Protein AF-A0AAU7Q7S4-F1 (afdb_monomer_lite)

Organism: NCBI:txid3157919

Foldseek 3Di:
DKDKDKDWDWDAFVPRPDTDTFFIKIFIDDPQRTPWIWTDGDPVLVVDVRRDDPDCPQDNPPPDDDPPPDTRTRDDDVPPHDDD

Radius of gyration: 13.72 Å; chains: 1; bounding box: 31×21×37 Å

Secondary structure (DSSP, 8-state):
-EEEEEEEEEEEPTT-SSEEEEEEEEEEEETTEEEEEEEEE-HHHHTSTT---S-TTTS--TTS---SS--EEPPS-TTS----

pLDDT: mean 74.02, std 20.09, range [35.38, 95.88]

Structure (mmCIF, N/CA/C/O backbone):
data_AF-A0AAU7Q7S4-F1
#
_entry.id   AF-A0AAU7Q7S4-F1
#
loop_
_atom_site.group_PDB
_atom_site.id
_atom_site.type_symbol
_atom_site.label_atom_id
_atom_site.label_alt_id
_atom_site.label_comp_id
_atom_site.label_asym_id
_atom_site.label_entity_id
_atom_site.label_seq_id
_atom_site.pdbx_PDB_ins_code
_atom_site.Cartn_x
_atom_site.Cartn_y
_atom_site.Cartn_z
_atom_site.occupancy
_atom_site.B_iso_or_equiv
_atom_site.auth_seq_id
_atom_site.auth_comp_id
_atom_site.auth_asym_id
_atom_site.auth_atom_id
_atom_site.pdbx_PDB_model_num
ATOM 1 N N . MET A 1 1 ? -9.947 7.608 22.833 1.00 80.19 1 MET A N 1
ATOM 2 C CA . MET A 1 1 ? -9.145 8.747 22.320 1.00 80.19 1 MET A CA 1
ATOM 3 C C . MET A 1 1 ? -8.706 8.369 20.927 1.00 80.19 1 MET A C 1
ATOM 5 O O . MET A 1 1 ? -8.087 7.322 20.783 1.00 80.19 1 MET A O 1
ATOM 9 N N . THR A 1 2 ? -9.073 9.169 19.931 1.00 88.00 2 THR A N 1
ATOM 10 C CA . THR A 1 2 ? -8.715 8.921 18.533 1.00 88.00 2 THR A CA 1
ATOM 11 C C . THR A 1 2 ? -7.353 9.537 18.215 1.00 88.00 2 THR A C 1
ATOM 13 O O . THR A 1 2 ? -7.109 10.688 18.582 1.00 88.00 2 THR A O 1
ATOM 16 N N . SER A 1 3 ? -6.481 8.787 17.544 1.00 92.94 3 SER A N 1
ATOM 17 C CA . SER A 1 3 ? -5.156 9.224 17.091 1.00 92.94 3 SER A CA 1
ATOM 18 C C . SER A 1 3 ? -5.028 9.029 15.584 1.00 92.94 3 SER A C 1
ATOM 20 O O . SER A 1 3 ? -5.465 8.010 15.054 1.00 92.94 3 SER A O 1
ATOM 22 N N . GLU A 1 4 ? -4.416 9.992 14.897 1.00 92.44 4 GLU A N 1
ATOM 23 C CA . GLU A 1 4 ? -4.107 9.901 13.470 1.00 92.44 4 GLU A CA 1
ATOM 24 C C . GLU A 1 4 ? -2.593 9.980 13.265 1.00 92.44 4 GLU A C 1
ATOM 26 O O . GLU A 1 4 ? -1.923 10.879 13.782 1.00 92.44 4 GLU A O 1
ATOM 31 N N . GLN A 1 5 ? -2.048 9.039 12.496 1.00 92.62 5 GLN A N 1
ATOM 32 C CA . GLN A 1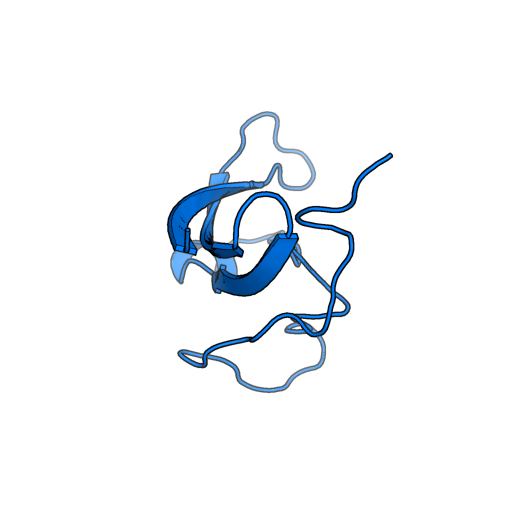 5 ? -0.618 8.939 12.229 1.00 92.62 5 GLN A CA 1
ATOM 33 C C . GLN A 1 5 ? -0.350 8.785 10.733 1.00 92.62 5 GLN A C 1
ATOM 35 O O . GLN A 1 5 ? -1.119 8.175 9.990 1.00 92.62 5 GLN A O 1
ATOM 40 N N . THR A 1 6 ? 0.774 9.340 10.278 1.00 93.94 6 THR A N 1
ATOM 41 C CA . THR A 1 6 ? 1.271 9.148 8.911 1.00 93.94 6 THR A CA 1
ATOM 42 C C . THR A 1 6 ? 2.689 8.598 8.956 1.00 93.94 6 THR A C 1
ATOM 44 O O . THR A 1 6 ? 3.593 9.242 9.487 1.00 93.94 6 THR A O 1
ATOM 47 N N . LEU A 1 7 ? 2.891 7.432 8.349 1.00 94.00 7 LEU A N 1
ATOM 48 C CA . LEU A 1 7 ? 4.165 6.720 8.300 1.00 94.00 7 LEU A CA 1
ATOM 49 C C . LEU A 1 7 ? 4.702 6.661 6.867 1.00 94.00 7 LEU A C 1
ATOM 51 O O . LEU A 1 7 ? 3.939 6.637 5.899 1.00 94.00 7 LEU A O 1
ATOM 55 N N . MET A 1 8 ? 6.026 6.615 6.721 1.00 95.88 8 MET A N 1
ATOM 56 C CA . MET A 1 8 ? 6.677 6.330 5.439 1.00 95.88 8 MET A CA 1
ATOM 57 C C . MET A 1 8 ? 6.930 4.827 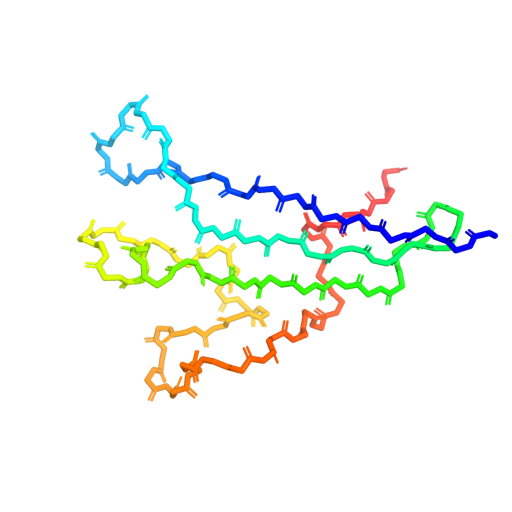5.324 1.00 95.88 8 MET A C 1
ATOM 59 O O . MET A 1 8 ? 7.571 4.240 6.191 1.00 95.88 8 MET A O 1
ATOM 63 N N . VAL A 1 9 ? 6.476 4.216 4.232 1.00 93.06 9 VAL A N 1
ATOM 64 C CA . VAL A 1 9 ? 6.722 2.798 3.947 1.00 93.06 9 VAL A CA 1
ATOM 65 C C . VAL A 1 9 ? 7.905 2.676 3.003 1.00 93.06 9 VAL A C 1
ATOM 67 O O . VAL A 1 9 ? 7.978 3.369 1.985 1.00 93.06 9 VAL A O 1
ATOM 70 N N . HIS A 1 10 ? 8.819 1.770 3.328 1.00 94.75 10 HIS A N 1
ATOM 71 C CA . HIS A 1 10 ? 9.983 1.442 2.517 1.00 94.75 10 HIS A CA 1
ATOM 72 C C . HIS A 1 10 ? 9.915 -0.017 2.067 1.00 94.75 10 HIS A C 1
ATOM 74 O O . HIS A 1 10 ? 9.524 -0.885 2.842 1.00 94.75 10 HIS A O 1
ATOM 80 N N . ALA A 1 11 ? 10.332 -0.287 0.831 1.00 92.06 11 ALA A N 1
ATOM 81 C CA . ALA A 1 11 ? 10.364 -1.630 0.264 1.00 92.06 11 ALA A CA 1
ATOM 82 C C . ALA A 1 11 ? 11.766 -1.985 -0.239 1.00 92.06 11 ALA A C 1
ATOM 84 O O . ALA A 1 11 ? 12.440 -1.162 -0.866 1.00 92.06 11 ALA A O 1
ATOM 85 N N . PHE A 1 12 ? 12.184 -3.224 0.006 1.00 93.94 12 PHE A N 1
ATOM 86 C CA . PHE A 1 12 ? 13.342 -3.823 -0.650 1.00 93.94 12 PHE A CA 1
ATOM 87 C C . PHE A 1 12 ? 12.881 -4.457 -1.958 1.00 93.94 12 PHE A C 1
ATOM 89 O O . PHE A 1 12 ? 11.985 -5.296 -1.966 1.00 93.94 12 PHE A O 1
ATOM 96 N N . LEU A 1 13 ? 13.467 -4.018 -3.069 1.00 91.38 13 LEU A N 1
ATOM 97 C CA . LEU A 1 13 ? 13.135 -4.546 -4.389 1.00 91.38 13 LEU A CA 1
ATOM 98 C C . LEU A 1 13 ? 13.977 -5.789 -4.705 1.00 91.38 13 LEU A C 1
ATOM 100 O O . LEU A 1 13 ? 15.081 -5.913 -4.166 1.00 91.38 13 LEU A O 1
ATOM 104 N N . PRO A 1 14 ? 13.511 -6.681 -5.599 1.00 90.75 14 PRO A N 1
ATOM 105 C CA . PRO A 1 14 ? 14.276 -7.852 -6.013 1.00 90.75 14 PRO A CA 1
ATOM 106 C C . PRO A 1 14 ? 15.706 -7.490 -6.437 1.00 90.75 14 PRO A C 1
ATOM 108 O O . PRO A 1 14 ? 15.918 -6.605 -7.264 1.00 90.75 14 PRO A O 1
ATOM 111 N N . GLY A 1 15 ? 16.694 -8.157 -5.837 1.00 91.56 15 GLY A N 1
ATOM 112 C CA . GLY A 1 15 ? 18.117 -7.913 -6.102 1.00 91.56 15 GLY A CA 1
ATOM 113 C C . GLY A 1 15 ? 18.706 -6.645 -5.465 1.00 91.56 15 GLY A C 1
ATOM 114 O O . GLY A 1 15 ? 19.890 -6.378 -5.656 1.00 91.56 15 GLY A O 1
ATOM 115 N N . SER A 1 16 ? 17.929 -5.871 -4.700 1.00 91.38 16 SER A N 1
ATOM 116 C CA . SER A 1 16 ? 18.415 -4.687 -3.983 1.00 91.38 16 SER A CA 1
ATOM 117 C C . SER A 1 16 ? 18.763 -5.003 -2.529 1.00 91.38 16 SER A C 1
ATOM 119 O O . SER A 1 16 ? 17.988 -5.635 -1.817 1.00 91.38 16 SER A O 1
ATOM 121 N N . THR A 1 17 ? 19.892 -4.475 -2.052 1.00 93.44 17 THR A N 1
ATOM 122 C CA . THR A 1 17 ? 20.282 -4.485 -0.628 1.00 93.44 17 THR A CA 1
ATOM 123 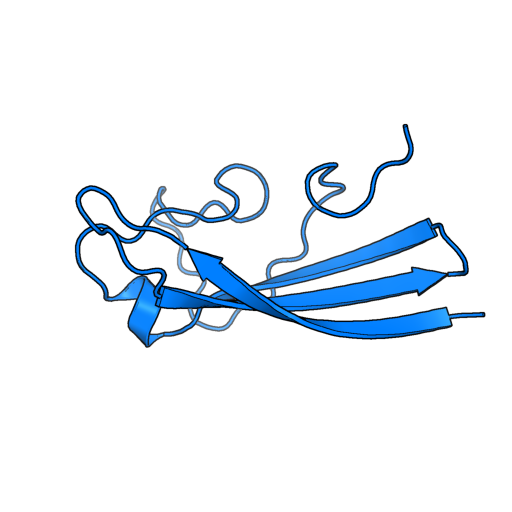C C . THR A 1 17 ? 19.894 -3.203 0.105 1.00 93.44 17 THR A C 1
ATOM 125 O O . THR A 1 17 ? 20.146 -3.073 1.299 1.00 93.44 17 THR A O 1
ATOM 128 N N . GLN A 1 18 ? 19.298 -2.242 -0.604 1.00 95.31 18 GLN A N 1
ATOM 129 C CA . GLN A 1 18 ? 18.825 -0.976 -0.055 1.00 95.31 18 GLN A CA 1
ATOM 130 C C . GLN A 1 18 ? 17.314 -0.869 -0.232 1.00 95.31 18 GLN A C 1
ATOM 132 O O . GLN A 1 18 ? 16.771 -1.227 -1.287 1.00 95.31 18 GLN A O 1
ATOM 137 N N . SER A 1 19 ? 16.642 -0.351 0.792 1.00 94.88 19 SER A N 1
ATOM 138 C CA . SER A 1 19 ? 15.221 -0.051 0.706 1.00 94.88 19 SER A CA 1
ATOM 139 C C . SER A 1 19 ? 14.996 1.253 -0.055 1.00 94.88 19 SER A C 1
ATOM 141 O O . SER A 1 19 ? 15.840 2.152 -0.081 1.00 94.88 19 SER A O 1
ATOM 143 N N . VAL A 1 20 ? 13.834 1.371 -0.687 1.00 95.12 20 VAL A N 1
ATOM 144 C CA . VAL A 1 20 ? 13.396 2.602 -1.344 1.00 95.12 20 VAL A CA 1
ATOM 145 C C . VAL A 1 20 ? 12.030 3.013 -0.806 1.00 95.12 20 VAL A C 1
ATOM 147 O O . VAL A 1 20 ? 11.232 2.139 -0.464 1.00 95.12 20 VAL A O 1
ATOM 150 N N . PRO A 1 21 ? 11.732 4.320 -0.726 1.00 95.25 21 PRO A N 1
ATOM 151 C CA . PRO A 1 21 ? 10.426 4.774 -0.271 1.00 95.25 21 PRO A CA 1
ATOM 152 C C . PRO A 1 21 ? 9.350 4.328 -1.266 1.00 95.25 21 PRO A C 1
ATOM 154 O O . PRO A 1 21 ? 9.419 4.646 -2.457 1.00 95.25 21 PRO A O 1
ATOM 157 N N . ALA A 1 22 ? 8.365 3.593 -0.761 1.00 92.62 22 ALA A N 1
ATOM 158 C CA . ALA A 1 22 ? 7.253 3.055 -1.529 1.00 92.62 22 ALA A CA 1
ATOM 159 C C . ALA A 1 22 ? 6.040 3.983 -1.518 1.00 92.62 22 ALA A C 1
ATOM 161 O O . ALA A 1 22 ? 5.373 4.143 -2.539 1.00 92.62 22 ALA A O 1
ATOM 162 N N . GLY A 1 23 ? 5.771 4.636 -0.387 1.00 89.44 23 GLY A N 1
ATOM 163 C CA . GLY A 1 23 ? 4.589 5.472 -0.218 1.00 89.44 23 GLY A CA 1
ATOM 164 C C . GLY A 1 23 ? 4.343 5.855 1.234 1.00 89.44 23 GLY A C 1
ATOM 165 O O . GLY A 1 23 ? 5.202 5.658 2.093 1.00 89.44 23 GLY A O 1
ATOM 166 N N . LYS A 1 24 ? 3.161 6.404 1.502 1.00 91.88 24 LYS A N 1
ATOM 167 C CA . LYS A 1 24 ? 2.732 6.799 2.847 1.00 91.88 24 LYS A CA 1
ATOM 168 C C . LYS A 1 24 ? 1.581 5.929 3.322 1.00 91.88 24 LYS A C 1
ATOM 170 O O . LYS A 1 24 ? 0.661 5.672 2.550 1.00 91.88 24 LYS A O 1
ATOM 175 N N . LEU A 1 25 ? 1.630 5.529 4.585 1.00 89.50 25 LEU A N 1
ATOM 176 C CA . LEU A 1 25 ? 0.546 4.849 5.279 1.00 89.50 25 LEU A CA 1
ATOM 177 C C . LEU A 1 25 ? -0.103 5.827 6.257 1.00 89.50 25 LEU A C 1
ATOM 179 O O . LEU A 1 25 ? 0.576 6.390 7.112 1.00 89.50 25 LEU A O 1
ATOM 183 N N . HIS A 1 26 ? -1.402 6.025 6.106 1.00 86.00 26 HIS A N 1
ATOM 184 C CA . HIS A 1 26 ? -2.246 6.771 7.028 1.00 86.00 26 HIS A CA 1
ATOM 185 C C . HIS A 1 26 ? -2.975 5.776 7.923 1.00 86.00 26 HIS A C 1
ATOM 187 O O . HIS A 1 26 ? -3.512 4.788 7.415 1.00 86.00 26 HIS A O 1
ATOM 193 N N . ILE A 1 27 ? -2.977 6.034 9.227 1.00 88.38 27 ILE A N 1
ATOM 194 C CA . ILE A 1 27 ? -3.568 5.170 10.249 1.00 88.38 27 ILE A CA 1
ATOM 195 C C . ILE A 1 27 ? -4.454 6.032 11.148 1.00 88.38 27 ILE A C 1
ATOM 197 O O . ILE A 1 27 ? -4.004 7.070 11.634 1.00 88.38 27 ILE A O 1
ATOM 201 N N . LEU A 1 28 ? -5.694 5.592 11.355 1.00 84.75 28 LEU A N 1
ATOM 202 C CA . LEU A 1 28 ? -6.625 6.141 12.334 1.00 84.75 28 LEU A CA 1
ATOM 203 C C . LEU A 1 28 ? -6.916 5.072 13.390 1.00 84.75 28 LEU A C 1
ATOM 205 O O . LEU A 1 28 ? -7.454 4.014 13.067 1.00 84.75 28 LEU A O 1
ATOM 209 N N . GLU A 1 29 ? -6.585 5.367 14.640 1.00 88.75 29 GLU A N 1
ATOM 210 C CA . GLU A 1 29 ? -6.722 4.453 15.778 1.00 88.75 29 GLU A CA 1
ATOM 211 C C . GLU A 1 29 ? -7.670 5.048 16.820 1.00 88.75 29 GLU A C 1
ATOM 213 O O . GLU A 1 29 ? -7.666 6.258 17.056 1.00 88.75 29 GLU A O 1
ATOM 218 N N . GLU A 1 30 ? -8.444 4.200 17.492 1.00 89.75 30 GLU A N 1
ATOM 219 C CA . GLU A 1 30 ? -9.160 4.544 18.717 1.00 89.75 30 GLU A CA 1
ATOM 220 C C . GLU A 1 30 ? -8.640 3.671 19.862 1.00 89.75 30 GLU A C 1
ATOM 222 O O . GLU A 1 30 ? -8.928 2.481 19.950 1.00 89.75 30 GLU A O 1
ATOM 227 N N . GLY A 1 31 ? -7.825 4.255 20.746 1.00 87.88 31 GLY A N 1
ATOM 228 C CA . GLY A 1 31 ? -7.080 3.456 21.721 1.00 87.88 31 GLY A CA 1
ATOM 229 C C . GLY A 1 31 ? -6.089 2.521 21.019 1.00 87.88 31 GLY A C 1
ATOM 230 O O . GLY A 1 31 ? -5.196 3.003 20.330 1.00 87.88 31 GLY A O 1
ATOM 231 N N . SER A 1 32 ? -6.237 1.209 21.216 1.00 81.69 32 SER A N 1
ATOM 232 C CA . SER A 1 32 ? -5.457 0.166 20.527 1.00 81.69 32 SER A CA 1
ATOM 233 C C . SER A 1 32 ? -6.111 -0.348 19.243 1.00 81.69 32 SER A C 1
ATOM 235 O O . SER A 1 32 ? -5.509 -1.161 18.544 1.00 81.69 32 SER A O 1
ATOM 237 N N . ASP A 1 33 ? -7.339 0.079 18.952 1.00 79.62 33 ASP A N 1
ATOM 238 C CA . ASP A 1 33 ? -8.135 -0.501 17.878 1.00 79.62 33 ASP A CA 1
ATOM 239 C C . ASP A 1 33 ? -7.927 0.291 16.588 1.00 79.62 33 ASP A C 1
ATOM 241 O O . ASP A 1 33 ? -8.206 1.495 16.528 1.00 79.62 33 ASP A O 1
ATOM 245 N N . LEU A 1 34 ? -7.460 -0.390 15.537 1.00 78.31 34 LEU A N 1
ATOM 246 C CA . LEU A 1 34 ? -7.353 0.203 14.211 1.00 78.31 34 LEU A CA 1
ATOM 247 C C . LEU A 1 34 ? -8.754 0.431 13.639 1.00 78.31 34 LEU A C 1
ATOM 249 O O . LEU A 1 34 ? -9.484 -0.518 13.372 1.00 78.31 34 LEU A O 1
ATOM 253 N N . GLN A 1 35 ? -9.097 1.690 13.387 1.00 84.56 35 GLN A N 1
ATOM 254 C CA . GLN A 1 35 ? -10.387 2.061 12.807 1.00 84.56 35 GLN A CA 1
ATOM 255 C C . GLN A 1 35 ? -10.321 2.131 11.283 1.00 84.56 35 GLN A C 1
ATOM 257 O O . GLN A 1 35 ? -11.238 1.704 10.587 1.00 84.56 35 GLN A O 1
ATOM 262 N N . ALA A 1 36 ? -9.235 2.688 10.747 1.00 79.88 36 ALA A N 1
ATOM 263 C CA . ALA A 1 36 ? -9.022 2.760 9.310 1.00 79.88 36 ALA A CA 1
ATOM 264 C C . ALA A 1 36 ? -7.537 2.855 8.974 1.00 79.88 36 ALA A C 1
ATOM 266 O O . ALA A 1 36 ? -6.756 3.491 9.685 1.00 79.88 36 ALA A O 1
ATOM 267 N N . SER A 1 37 ? -7.161 2.296 7.826 1.00 81.62 37 SER A N 1
ATOM 268 C CA . SER A 1 37 ? -5.852 2.532 7.235 1.00 81.62 37 SER A CA 1
ATOM 269 C C . SER A 1 37 ? -5.948 2.776 5.733 1.00 81.62 37 SER A C 1
ATOM 271 O O . SER A 1 37 ? -6.859 2.316 5.035 1.00 81.62 37 SER A O 1
ATOM 273 N N . ARG A 1 38 ? -5.006 3.569 5.228 1.00 79.56 38 ARG A N 1
ATOM 274 C CA . ARG A 1 38 ? -4.922 3.913 3.812 1.00 79.56 38 ARG A CA 1
ATOM 275 C C . ARG A 1 38 ? -3.478 4.052 3.387 1.00 79.56 38 ARG A C 1
ATOM 277 O O . ARG A 1 38 ? -2.736 4.866 3.935 1.00 79.56 38 ARG A O 1
ATOM 284 N N . PHE A 1 39 ? -3.108 3.331 2.339 1.00 84.50 39 PHE A N 1
ATOM 285 C CA . PHE A 1 39 ? -1.796 3.459 1.728 1.00 84.50 39 PHE A CA 1
ATOM 286 C C . PHE A 1 39 ? -1.865 4.261 0.430 1.00 84.50 39 PHE A C 1
ATOM 288 O O . PHE A 1 39 ? -2.767 4.092 -0.391 1.00 84.50 39 PHE A O 1
ATOM 295 N N . VAL A 1 40 ? -0.890 5.142 0.234 1.00 83.75 40 VAL A N 1
ATOM 296 C CA . VAL A 1 40 ? -0.740 5.943 -0.980 1.00 83.75 40 VAL A CA 1
ATOM 297 C C . VAL A 1 40 ? 0.649 5.712 -1.548 1.00 83.75 40 VAL A C 1
ATOM 299 O O . VAL A 1 40 ? 1.650 6.139 -0.966 1.00 83.75 40 VAL A O 1
ATOM 302 N N . TYR A 1 41 ? 0.708 5.072 -2.715 1.00 86.50 41 TYR A N 1
ATOM 303 C CA . TYR A 1 41 ? 1.957 4.856 -3.433 1.00 86.50 41 TYR A CA 1
ATOM 304 C C . TYR A 1 41 ? 2.620 6.176 -3.845 1.00 86.50 41 TYR A C 1
ATOM 306 O O . TYR A 1 41 ? 1.982 7.125 -4.307 1.00 86.50 41 TYR A O 1
ATOM 314 N N . GLY A 1 42 ? 3.947 6.212 -3.760 1.00 87.69 42 GLY A N 1
ATOM 315 C CA . GLY A 1 42 ? 4.751 7.263 -4.358 1.00 87.69 42 GLY A CA 1
ATOM 316 C C . GLY A 1 42 ? 4.769 7.128 -5.881 1.00 87.69 42 GLY A C 1
ATOM 317 O O . GLY A 1 42 ? 5.104 6.076 -6.421 1.00 87.69 42 GLY A O 1
ATOM 318 N N . LEU A 1 43 ? 4.512 8.221 -6.602 1.00 84.94 43 LEU A N 1
ATOM 319 C CA . LEU A 1 43 ? 4.501 8.214 -8.075 1.00 84.94 43 LEU A CA 1
ATOM 320 C C . LEU A 1 43 ? 5.827 7.739 -8.695 1.00 84.94 43 LEU A C 1
ATOM 322 O O . LEU A 1 43 ? 5.832 7.133 -9.763 1.00 84.94 43 LEU A O 1
ATOM 326 N N . LYS A 1 44 ? 6.962 8.007 -8.034 1.00 86.31 44 LYS A N 1
ATOM 327 C CA . LYS A 1 44 ? 8.280 7.513 -8.469 1.00 86.31 44 LYS A CA 1
ATOM 328 C C . LYS A 1 44 ? 8.449 6.013 -8.229 1.00 86.31 44 LYS A C 1
ATOM 330 O O . LYS A 1 44 ? 9.174 5.375 -8.982 1.00 86.31 44 LYS A O 1
ATOM 335 N N . TYR A 1 45 ? 7.804 5.471 -7.197 1.00 88.94 45 TYR A N 1
ATOM 336 C CA . TYR A 1 45 ? 7.850 4.049 -6.879 1.00 88.94 45 TYR A CA 1
ATOM 337 C C . TYR A 1 45 ? 7.063 3.237 -7.911 1.00 88.94 45 TYR A C 1
ATOM 339 O O . TYR A 1 45 ? 7.608 2.294 -8.465 1.00 88.94 45 TYR A O 1
ATOM 347 N N . LEU A 1 46 ? 5.857 3.688 -8.282 1.00 84.19 46 LEU A N 1
ATOM 348 C CA . LEU A 1 46 ? 5.038 3.043 -9.324 1.00 84.19 46 LEU A CA 1
ATOM 349 C C . LEU A 1 46 ? 5.722 2.969 -10.696 1.00 84.19 46 LEU A C 1
ATOM 351 O O . LEU A 1 46 ? 5.426 2.088 -11.492 1.00 84.19 46 LEU A O 1
ATOM 355 N N . LYS A 1 47 ? 6.633 3.902 -10.989 1.00 84.00 47 LYS A N 1
ATOM 356 C CA . LYS A 1 47 ? 7.397 3.934 -12.247 1.00 84.00 47 LYS A CA 1
ATOM 357 C C . LYS A 1 47 ? 8.710 3.150 -12.177 1.00 84.00 47 LYS A C 1
ATOM 359 O O . LYS A 1 47 ? 9.473 3.156 -13.142 1.00 84.00 47 LYS A O 1
ATOM 364 N N . ARG A 1 48 ? 9.038 2.556 -11.029 1.00 86.81 48 ARG A N 1
ATOM 365 C CA . ARG A 1 48 ? 10.333 1.921 -10.801 1.00 86.81 48 ARG A CA 1
ATOM 366 C C . ARG A 1 48 ? 10.335 0.512 -11.382 1.00 86.81 48 ARG A C 1
ATOM 368 O O . ARG A 1 48 ? 9.395 -0.249 -11.185 1.00 86.81 48 ARG A O 1
ATOM 375 N N . ASN A 1 49 ? 11.416 0.157 -12.073 1.00 85.75 49 ASN A N 1
ATOM 376 C CA . ASN A 1 49 ? 11.592 -1.211 -12.544 1.00 85.75 49 ASN A CA 1
ATOM 377 C C . ASN A 1 49 ? 11.701 -2.161 -11.338 1.00 85.75 49 ASN A C 1
ATOM 379 O O . ASN A 1 49 ? 12.433 -1.867 -10.390 1.00 85.75 49 ASN A O 1
ATOM 383 N N . GLY A 1 50 ? 10.944 -3.257 -11.369 1.00 85.69 50 GLY A N 1
ATOM 384 C CA . GLY A 1 50 ? 10.859 -4.215 -10.268 1.00 85.69 50 GLY A CA 1
ATOM 385 C C . GLY A 1 50 ? 10.096 -3.710 -9.042 1.00 85.69 50 GLY A C 1
ATOM 386 O O . GLY A 1 50 ? 10.279 -4.275 -7.966 1.00 85.69 50 GLY A O 1
ATOM 387 N N . ALA A 1 51 ? 9.283 -2.650 -9.165 1.00 87.88 51 ALA A N 1
ATOM 388 C CA . ALA A 1 51 ? 8.347 -2.271 -8.110 1.00 87.88 51 ALA A CA 1
ATOM 389 C C . ALA A 1 51 ? 7.403 -3.440 -7.800 1.00 87.88 51 ALA A C 1
ATOM 391 O O . ALA A 1 51 ? 6.879 -4.077 -8.714 1.00 87.88 51 ALA A O 1
ATOM 392 N N . ILE A 1 52 ? 7.203 -3.705 -6.511 1.00 87.38 52 ILE A N 1
ATOM 393 C CA . ILE A 1 52 ? 6.293 -4.741 -6.024 1.00 87.38 52 ILE A CA 1
ATOM 394 C C . ILE A 1 52 ? 5.045 -4.083 -5.441 1.00 87.38 52 ILE A C 1
ATOM 396 O O . ILE A 1 52 ? 5.098 -2.947 -4.963 1.00 87.38 52 ILE A O 1
ATOM 400 N N . GLU A 1 53 ? 3.919 -4.787 -5.470 1.00 83.38 53 GLU A N 1
ATOM 401 C CA . GLU A 1 53 ? 2.740 -4.352 -4.724 1.00 83.38 53 GLU A CA 1
ATOM 402 C C . GLU A 1 53 ? 2.980 -4.499 -3.228 1.00 83.38 53 GLU A C 1
ATOM 404 O O . GLU A 1 53 ? 3.479 -5.524 -2.767 1.00 83.38 53 GLU A O 1
ATOM 409 N N . ILE A 1 54 ? 2.625 -3.459 -2.476 1.00 82.38 54 ILE A N 1
ATOM 410 C CA . ILE A 1 54 ? 2.730 -3.459 -1.014 1.00 82.38 54 ILE A CA 1
ATOM 411 C C . ILE A 1 54 ? 1.577 -4.247 -0.389 1.00 82.38 54 ILE A C 1
ATOM 413 O O . ILE A 1 54 ? 1.781 -4.934 0.604 1.00 82.38 54 ILE A O 1
ATOM 417 N N . ASP A 1 55 ? 0.391 -4.187 -0.993 1.00 72.25 55 ASP A N 1
ATOM 418 C CA . ASP A 1 55 ? -0.742 -5.037 -0.636 1.00 72.25 55 ASP A CA 1
ATOM 419 C C . ASP A 1 55 ? -1.452 -5.483 -1.925 1.00 72.25 55 ASP A C 1
ATOM 421 O O . ASP A 1 55 ? -2.219 -4.717 -2.511 1.00 72.25 55 ASP A O 1
ATOM 425 N N . PRO A 1 56 ? -1.168 -6.700 -2.412 1.00 61.28 56 PRO A N 1
ATOM 426 C CA . PRO A 1 56 ? -1.748 -7.207 -3.652 1.00 61.28 56 PRO A CA 1
ATOM 427 C C . PRO A 1 56 ? -3.244 -7.541 -3.531 1.00 61.28 56 PRO A C 1
ATOM 429 O O . PRO A 1 56 ? -3.911 -7.709 -4.549 1.00 61.28 56 PRO A O 1
ATOM 432 N N . VAL A 1 57 ? -3.783 -7.652 -2.309 1.00 62.19 57 VAL A N 1
ATOM 433 C CA . VAL A 1 57 ? -5.175 -8.061 -2.058 1.00 62.19 57 VAL A CA 1
ATOM 434 C C . VAL A 1 57 ? -6.058 -6.844 -1.800 1.00 62.19 57 VAL A C 1
ATOM 436 O O . VAL A 1 57 ? -7.085 -6.679 -2.454 1.00 62.19 57 VAL A O 1
ATOM 439 N N . GLY A 1 58 ? -5.653 -5.970 -0.878 1.00 58.06 58 GLY A N 1
ATOM 440 C CA . GLY A 1 58 ? -6.400 -4.768 -0.508 1.00 58.06 58 GLY A CA 1
ATOM 441 C C . GLY A 1 58 ? -6.119 -3.554 -1.397 1.00 58.06 58 GLY A C 1
ATOM 442 O O . GLY A 1 58 ? -6.945 -2.644 -1.457 1.00 58.06 58 GLY A O 1
ATOM 443 N N . LEU A 1 59 ? -4.985 -3.529 -2.114 1.00 57.03 59 LEU A N 1
ATOM 444 C CA . LEU A 1 59 ? -4.565 -2.405 -2.964 1.00 57.03 59 LEU A CA 1
ATOM 445 C C . LEU A 1 59 ? -4.275 -2.820 -4.413 1.00 57.03 59 LEU A C 1
ATOM 447 O O . LEU A 1 59 ? -3.502 -2.128 -5.074 1.00 57.03 59 LEU A O 1
ATOM 451 N N . GLY A 1 60 ? -4.846 -3.933 -4.890 1.00 49.75 60 GLY A N 1
ATOM 452 C CA . GLY A 1 60 ? -4.533 -4.543 -6.189 1.00 49.75 60 GLY A CA 1
ATOM 453 C C . GLY A 1 60 ? -4.437 -3.529 -7.342 1.00 49.75 60 GLY A C 1
ATOM 454 O O . GLY A 1 60 ? -5.438 -2.990 -7.807 1.00 49.75 60 GLY A O 1
ATOM 455 N N . MET A 1 61 ? -3.211 -3.279 -7.803 1.00 54.59 61 MET A N 1
ATOM 456 C CA . MET A 1 61 ? -2.815 -2.357 -8.877 1.00 54.59 61 MET A CA 1
ATOM 457 C C . MET A 1 61 ? -2.402 -3.108 -10.159 1.00 54.59 61 MET A C 1
ATOM 459 O O . MET A 1 61 ? -2.438 -2.540 -11.251 1.00 54.59 61 MET A O 1
ATOM 463 N N . LEU A 1 62 ? -2.008 -4.380 -10.066 1.00 50.56 62 LEU A N 1
ATOM 464 C CA . LEU A 1 62 ? -1.350 -5.139 -11.132 1.00 50.56 62 LEU A CA 1
ATOM 465 C C . LEU A 1 62 ? -2.322 -5.863 -12.076 1.00 50.56 62 LEU A C 1
ATOM 467 O O . LEU A 1 62 ? -1.876 -6.420 -13.076 1.00 50.56 62 LEU A O 1
ATOM 471 N N . GLN A 1 63 ? -3.638 -5.791 -11.844 1.00 43.31 63 GLN A N 1
ATOM 472 C CA . GLN A 1 63 ? -4.668 -6.253 -12.794 1.00 43.31 63 GLN A CA 1
ATOM 473 C C . GLN A 1 63 ? -5.407 -5.103 -13.495 1.00 43.31 63 GLN A C 1
ATOM 475 O O . GLN A 1 63 ? -6.609 -5.151 -13.731 1.00 43.31 63 GLN A O 1
ATOM 480 N N . GLY A 1 64 ? -4.659 -4.076 -13.907 1.00 43.75 64 GLY A N 1
ATOM 481 C CA . GLY A 1 64 ? -5.053 -3.256 -15.056 1.00 43.75 64 G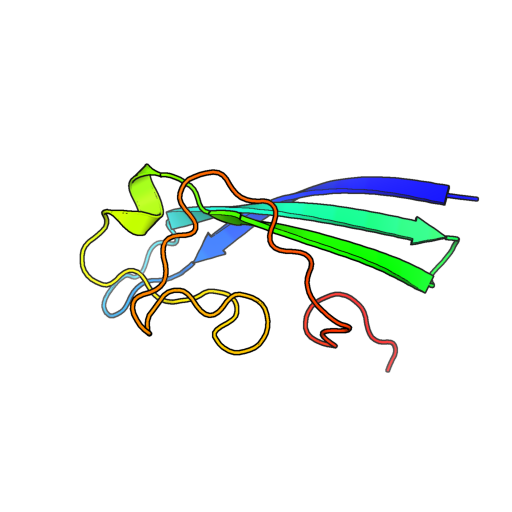LY A CA 1
ATOM 482 C C . GLY A 1 64 ? -6.177 -2.245 -14.832 1.00 43.75 64 GLY A C 1
ATOM 483 O O . GLY A 1 64 ? -6.752 -1.781 -15.816 1.00 43.75 64 GLY A O 1
ATOM 484 N N . GLN A 1 65 ? -6.464 -1.844 -13.591 1.00 39.66 65 GLN A N 1
ATOM 485 C CA . GLN A 1 65 ? -7.445 -0.793 -13.329 1.00 39.66 65 GLN A CA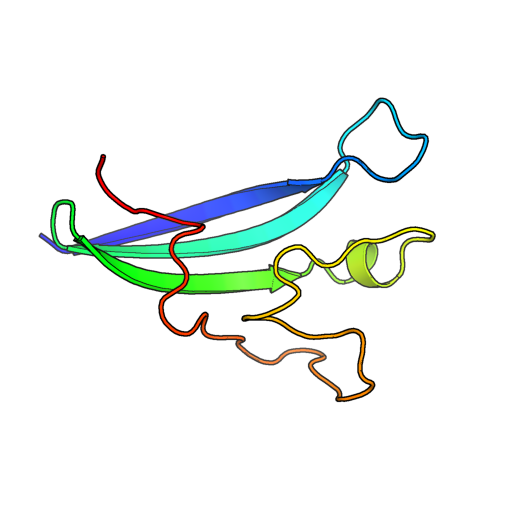 1
ATOM 486 C C . GLN A 1 65 ? -6.801 0.423 -12.667 1.00 39.66 65 GLN A C 1
ATOM 488 O O . GLN A 1 65 ? -6.105 0.345 -11.659 1.00 39.66 65 GLN A O 1
ATOM 493 N N . GLN A 1 66 ? -6.986 1.561 -13.330 1.00 43.19 66 GLN A N 1
ATOM 494 C CA . GLN A 1 66 ? -6.392 2.844 -13.003 1.00 43.19 66 GLN A CA 1
ATOM 495 C C . GLN A 1 66 ? -6.721 3.280 -11.574 1.00 43.19 66 GLN A C 1
ATOM 497 O O . GLN A 1 66 ? -7.860 3.616 -11.275 1.00 43.19 66 GLN A O 1
ATOM 502 N N . VAL A 1 67 ? -5.697 3.406 -10.736 1.00 45.31 67 VAL A N 1
ATOM 503 C CA . VAL A 1 67 ? -5.779 4.139 -9.466 1.00 45.31 67 VAL A CA 1
ATOM 504 C C . VAL A 1 67 ? -4.616 5.130 -9.422 1.00 45.31 67 VAL A C 1
ATOM 506 O O . VAL A 1 67 ? -3.769 5.154 -8.532 1.00 45.31 67 VAL A O 1
ATOM 509 N N . VAL A 1 68 ? -4.540 5.980 -10.448 1.00 39.78 68 VAL A N 1
ATOM 510 C CA . VAL A 1 68 ? -3.729 7.197 -10.370 1.00 39.78 68 VAL A CA 1
ATOM 511 C C . VAL A 1 68 ? -4.537 8.209 -9.565 1.00 39.78 68 VAL A C 1
ATOM 513 O O . VAL A 1 68 ? -5.536 8.734 -10.043 1.00 39.78 68 VAL A O 1
ATOM 516 N N . GLY A 1 69 ? -4.112 8.472 -8.329 1.00 42.28 69 GLY A N 1
ATOM 517 C CA . GLY A 1 69 ? -4.682 9.537 -7.498 1.00 42.28 69 GLY A CA 1
ATOM 518 C C . GLY A 1 69 ? -5.939 9.175 -6.702 1.00 42.28 69 GLY A C 1
ATOM 519 O O . GLY A 1 69 ? -6.527 10.071 -6.101 1.00 42.28 69 GLY A O 1
ATOM 520 N N . GLN A 1 70 ? -6.341 7.902 -6.641 1.00 39.78 70 GLN A N 1
ATOM 521 C CA . GLN A 1 70 ? -7.446 7.488 -5.775 1.00 39.78 70 GLN A CA 1
ATOM 522 C C . GLN A 1 70 ? -6.974 6.993 -4.408 1.00 39.78 70 GLN A C 1
ATOM 524 O O . GLN A 1 70 ? -5.911 6.402 -4.227 1.00 39.78 70 GLN A O 1
ATOM 529 N N . ALA A 1 71 ? -7.818 7.290 -3.429 1.00 43.34 71 ALA A N 1
ATOM 530 C CA . ALA A 1 71 ? -7.795 6.732 -2.100 1.00 43.34 71 ALA A CA 1
ATOM 531 C C . ALA A 1 71 ? -8.080 5.242 -2.130 1.00 43.34 71 ALA A C 1
ATOM 533 O O . ALA A 1 71 ? -9.226 4.859 -2.331 1.00 43.34 71 ALA A O 1
ATOM 534 N N . LEU A 1 72 ? -7.070 4.413 -1.904 1.00 50.88 72 LEU A N 1
ATOM 535 C CA . LEU A 1 72 ? -7.323 3.010 -1.634 1.00 50.88 72 LEU A CA 1
ATOM 536 C C . LEU A 1 72 ? -7.521 2.848 -0.130 1.00 50.88 72 LEU A C 1
ATOM 538 O O . LEU A 1 72 ? -6.598 3.052 0.658 1.00 50.88 72 LEU A O 1
ATOM 542 N N . PHE A 1 73 ? -8.760 2.574 0.257 1.00 50.12 73 PHE A N 1
ATOM 543 C CA . PHE A 1 73 ? -9.097 2.184 1.617 1.00 50.12 73 PHE A CA 1
ATOM 544 C C . PHE A 1 73 ? -8.810 0.692 1.730 1.00 50.12 73 PHE A C 1
ATOM 546 O O . PHE A 1 73 ? -9.383 -0.091 0.973 1.00 50.12 73 PHE A O 1
ATOM 553 N N . ALA A 1 74 ? -7.904 0.310 2.629 1.00 45.97 74 ALA A N 1
ATOM 554 C CA . ALA A 1 74 ? -7.706 -1.098 2.923 1.00 45.97 74 ALA A CA 1
ATOM 555 C C . ALA A 1 74 ? -9.011 -1.621 3.542 1.00 45.97 74 ALA A C 1
ATOM 557 O O . ALA A 1 74 ? -9.434 -1.132 4.589 1.00 45.97 74 ALA A O 1
ATOM 558 N N . GLN A 1 75 ? -9.678 -2.569 2.880 1.00 49.16 75 GLN A N 1
ATOM 559 C CA . GLN A 1 75 ? -10.692 -3.374 3.559 1.00 49.16 75 GLN A CA 1
ATOM 560 C C . GLN A 1 75 ? -9.951 -4.239 4.577 1.00 49.16 75 GLN A C 1
ATOM 562 O O . GLN A 1 75 ? -8.985 -4.892 4.191 1.00 49.16 75 GLN A O 1
ATOM 567 N N . GLU A 1 76 ? -10.357 -4.138 5.849 1.00 47.53 76 GLU A N 1
ATOM 568 C CA . GLU A 1 76 ? -9.841 -4.841 7.039 1.00 47.53 76 GLU A CA 1
ATOM 569 C C . GLU A 1 76 ? -8.673 -5.800 6.756 1.00 47.53 76 GLU A C 1
ATOM 571 O O . GLU A 1 76 ? -8.850 -6.997 6.536 1.00 47.53 76 GLU A O 1
ATOM 576 N N . SER A 1 77 ? -7.457 -5.254 6.717 1.00 47.41 77 SER A N 1
ATOM 577 C CA . SER A 1 77 ? -6.251 -6.022 6.419 1.00 47.41 77 SER A CA 1
ATOM 578 C C . SER A 1 77 ? -5.443 -6.180 7.702 1.00 47.41 77 SER A C 1
ATOM 580 O O . SER A 1 77 ? -4.931 -5.199 8.239 1.00 47.41 77 SER A O 1
ATOM 582 N N . ALA A 1 78 ? -5.290 -7.421 8.177 1.00 50.88 78 ALA A N 1
ATOM 583 C CA . ALA A 1 78 ? -4.507 -7.773 9.373 1.00 50.88 78 ALA A CA 1
ATOM 584 C C . ALA A 1 78 ? -2.998 -7.450 9.255 1.00 50.88 78 ALA A C 1
ATOM 586 O O . ALA A 1 78 ? -2.224 -7.701 10.176 1.00 50.88 78 ALA A O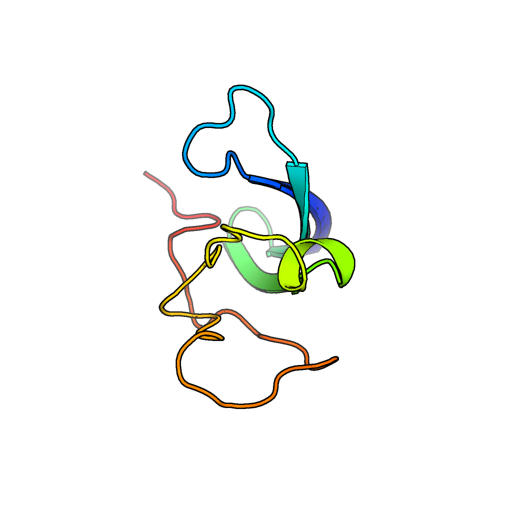 1
ATOM 587 N N . LEU A 1 79 ? -2.562 -6.914 8.111 1.00 54.16 79 LEU A N 1
ATOM 588 C CA . LEU A 1 79 ? -1.182 -6.520 7.829 1.00 54.16 79 LEU A CA 1
ATOM 589 C C . LEU A 1 79 ? -0.740 -5.268 8.597 1.00 54.16 79 LEU A C 1
ATOM 591 O O . LEU A 1 79 ? 0.456 -5.078 8.819 1.00 54.16 79 LEU A O 1
ATOM 595 N N . PHE A 1 80 ? -1.683 -4.426 9.018 1.00 50.56 80 PHE A N 1
ATOM 596 C CA . PHE A 1 80 ? -1.406 -3.240 9.819 1.00 50.56 80 PHE A CA 1
ATOM 597 C C . PHE A 1 80 ? -2.310 -3.286 11.046 1.00 50.56 80 PHE A C 1
ATOM 599 O O . PHE A 1 80 ? -3.481 -2.966 10.946 1.00 50.56 80 PHE A O 1
ATOM 606 N N . GLY A 1 81 ? -1.773 -3.718 12.188 1.00 44.75 81 GLY A N 1
ATOM 607 C CA . GLY A 1 81 ? -2.505 -3.755 13.457 1.00 44.75 81 GLY A CA 1
ATOM 608 C C . GLY A 1 81 ? -3.434 -4.962 13.605 1.00 44.75 81 GLY A C 1
ATOM 609 O O . GLY A 1 81 ? -4.589 -4.940 13.199 1.00 44.75 81 GLY A O 1
ATOM 610 N N . GLY A 1 82 ? -2.926 -6.003 14.260 1.00 35.38 82 GLY A N 1
ATOM 611 C CA . GLY A 1 82 ? -3.714 -7.103 14.804 1.00 35.38 82 GLY A CA 1
ATOM 612 C C . GLY A 1 82 ? -2.996 -7.642 16.034 1.00 35.38 82 GLY A C 1
ATOM 613 O O . GLY A 1 82 ? -1.842 -8.058 15.931 1.00 35.38 82 GLY A O 1
ATOM 614 N N . ASN A 1 83 ? -3.647 -7.567 17.198 1.00 39.56 83 ASN A N 1
ATOM 615 C CA . ASN A 1 83 ? -3.133 -8.125 18.447 1.00 39.56 83 ASN A CA 1
ATOM 616 C C . ASN A 1 83 ? -2.851 -9.625 18.279 1.00 39.56 83 ASN A C 1
ATOM 618 O O . ASN A 1 83 ? -3.704 -10.379 17.806 1.00 39.56 83 ASN A O 1
ATOM 622 N N . SER A 1 84 ? -1.651 -10.032 18.695 1.00 38.41 84 SER A N 1
ATOM 623 C CA . SER A 1 84 ? -1.441 -11.363 19.277 1.00 38.41 84 SER A CA 1
ATOM 624 C C . SER A 1 84 ? -2.122 -11.450 20.639 1.00 38.41 84 SER A C 1
ATOM 626 O O . SER A 1 84 ? -2.224 -10.391 21.300 1.00 38.41 84 SER A O 1
#

Sequence (84 aa):
MTSEQTLMVHAFLPGSTQSVPAGKLHILEEGSDLQASRFVYGLKYLKRNGAIEIDPVGLGMLQGQQVVGQALFAQESALFGGNS